Protein AF-A0A510JRB2-F1 (afdb_monomer)

Organism: NCBI:txid157691

Structure (mmCIF, N/CA/C/O backbone):
data_AF-A0A510JRB2-F1
#
_entry.id   AF-A0A510JRB2-F1
#
loop_
_atom_site.group_PDB
_atom_site.id
_atom_site.type_symbol
_atom_site.label_atom_id
_atom_site.label_alt_id
_atom_site.label_comp_id
_atom_site.label_asym_id
_atom_site.label_entity_id
_atom_site.label_seq_id
_atom_site.pdbx_PDB_ins_code
_atom_site.Cartn_x
_atom_site.Cartn_y
_atom_site.Cartn_z
_atom_site.occupancy
_atom_site.B_iso_or_equiv
_atom_site.auth_seq_id
_atom_site.auth_comp_id
_atom_site.auth_asym_id
_atom_site.auth_atom_id
_atom_site.pdbx_PDB_model_num
ATOM 1 N N . MET A 1 1 ? 28.524 3.132 -31.882 1.00 43.91 1 MET A N 1
ATOM 2 C CA . MET A 1 1 ? 27.705 2.213 -31.060 1.00 43.91 1 MET A CA 1
ATOM 3 C C . MET A 1 1 ? 26.914 3.032 -30.051 1.00 43.91 1 MET A C 1
ATOM 5 O O . MET A 1 1 ? 27.486 3.464 -29.065 1.00 43.91 1 MET A O 1
ATOM 9 N N . THR A 1 2 ? 25.629 3.269 -30.306 1.00 54.75 2 THR A N 1
ATOM 10 C CA . THR A 1 2 ? 24.761 4.153 -29.493 1.00 54.75 2 THR A CA 1
ATOM 11 C C . THR A 1 2 ? 23.526 3.435 -28.931 1.00 54.75 2 THR A C 1
ATOM 13 O O . THR A 1 2 ? 22.613 4.063 -28.42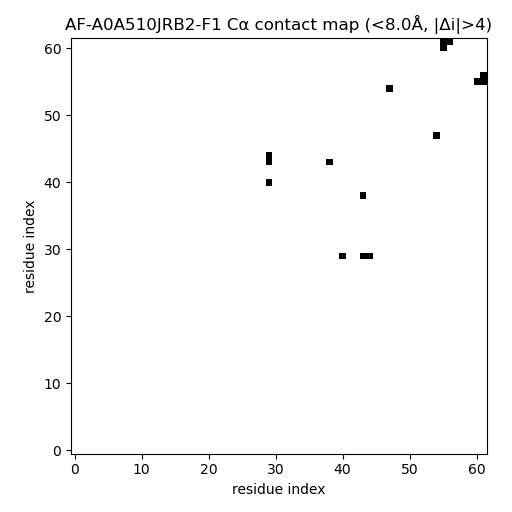2 1.00 54.75 2 THR A O 1
ATO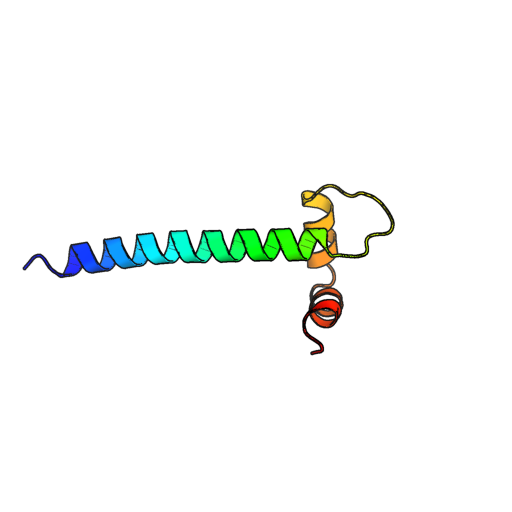M 16 N N . PHE A 1 3 ? 23.494 2.099 -28.957 1.00 55.44 3 PHE A N 1
ATOM 17 C CA . PHE A 1 3 ? 22.327 1.320 -28.511 1.00 55.44 3 PHE A CA 1
ATOM 18 C C . PHE A 1 3 ? 22.232 1.124 -26.983 1.00 55.44 3 PHE A C 1
ATOM 20 O O . PHE A 1 3 ? 21.154 0.870 -26.448 1.00 55.44 3 PHE A O 1
ATOM 27 N N . ARG A 1 4 ? 23.352 1.226 -26.251 1.00 55.72 4 ARG A N 1
ATOM 28 C CA . ARG A 1 4 ? 23.388 0.981 -24.793 1.00 55.72 4 ARG A CA 1
ATOM 29 C C . ARG A 1 4 ? 22.809 2.129 -23.957 1.00 55.72 4 ARG A C 1
ATOM 31 O O . ARG A 1 4 ? 22.255 1.876 -22.885 1.00 55.72 4 ARG A O 1
ATOM 38 N N . GLU A 1 5 ? 22.910 3.370 -24.429 1.00 57.03 5 GLU A N 1
ATOM 39 C CA . GLU A 1 5 ? 22.391 4.541 -23.705 1.00 57.03 5 GLU A CA 1
ATOM 40 C C . GLU A 1 5 ? 20.856 4.603 -23.747 1.00 57.03 5 GLU A C 1
ATOM 42 O O . GLU A 1 5 ? 20.214 4.852 -22.721 1.00 57.03 5 GLU A O 1
ATOM 47 N N . ASP A 1 6 ? 20.247 4.261 -24.887 1.00 57.84 6 ASP A N 1
ATOM 48 C CA . ASP A 1 6 ? 18.787 4.242 -25.041 1.00 57.84 6 ASP A CA 1
ATOM 49 C C . ASP A 1 6 ? 18.103 3.134 -24.226 1.00 57.84 6 ASP A C 1
ATOM 51 O O . ASP A 1 6 ? 17.019 3.345 -23.667 1.00 57.84 6 ASP A O 1
ATOM 55 N N . ALA A 1 7 ? 18.749 1.974 -24.075 1.00 60.84 7 ALA A N 1
ATOM 56 C CA . ALA A 1 7 ? 18.255 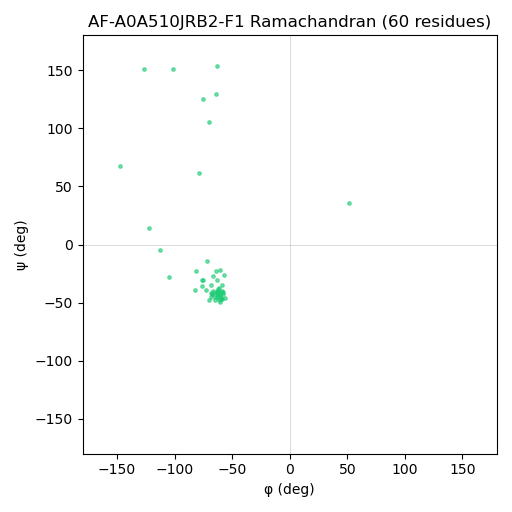0.888 -23.227 1.00 60.84 7 ALA A CA 1
ATOM 57 C C . ALA A 1 7 ? 18.175 1.305 -21.748 1.00 60.84 7 ALA A C 1
ATOM 59 O O . ALA A 1 7 ? 17.142 1.110 -21.103 1.00 60.84 7 ALA A O 1
ATOM 60 N N . SER A 1 8 ? 19.219 1.959 -21.229 1.00 61.94 8 SER A N 1
ATOM 61 C CA . SER A 1 8 ? 19.251 2.464 -19.846 1.00 61.94 8 SER A CA 1
ATOM 62 C C . SER A 1 8 ? 18.179 3.532 -19.607 1.00 61.94 8 SER A C 1
ATOM 64 O O . SER A 1 8 ? 17.491 3.527 -18.583 1.00 61.94 8 SER A O 1
ATOM 66 N N . ARG A 1 9 ? 17.967 4.427 -20.581 1.00 64.62 9 ARG A N 1
ATOM 67 C CA . ARG A 1 9 ? 16.923 5.459 -20.510 1.00 64.62 9 ARG A CA 1
ATOM 68 C C . ARG A 1 9 ? 15.515 4.862 -20.532 1.00 64.62 9 ARG A C 1
ATOM 70 O O . ARG A 1 9 ? 14.639 5.329 -19.801 1.00 64.62 9 ARG A O 1
ATOM 77 N N . THR A 1 10 ? 15.296 3.833 -21.342 1.00 66.38 10 THR A N 1
ATOM 78 C CA . THR A 1 10 ? 14.014 3.119 -21.428 1.00 66.38 10 THR A CA 1
ATOM 79 C C . THR A 1 10 ? 13.726 2.343 -20.145 1.00 66.38 10 THR A C 1
ATOM 81 O O . THR A 1 10 ? 12.618 2.427 -19.615 1.00 66.38 10 THR A O 1
ATOM 84 N N . LEU A 1 11 ? 14.737 1.680 -19.576 1.00 71.62 11 LEU A N 1
ATOM 85 C CA . LEU A 1 11 ? 14.637 0.984 -18.293 1.00 71.62 11 LEU A CA 1
ATOM 86 C C . LEU A 1 11 ? 14.265 1.956 -17.166 1.00 71.62 11 LEU A C 1
ATOM 88 O O . LEU A 1 11 ? 13.302 1.711 -16.446 1.00 71.62 11 LEU A O 1
ATOM 92 N N . ASN A 1 12 ? 14.929 3.110 -17.076 1.00 76.12 12 ASN A N 1
ATOM 93 C CA . ASN A 1 12 ? 14.619 4.132 -16.071 1.00 76.12 12 ASN A CA 1
ATOM 94 C C . ASN A 1 12 ? 13.194 4.698 -16.206 1.00 76.12 12 ASN A C 1
ATOM 96 O O . ASN A 1 12 ? 12.495 4.867 -15.203 1.00 76.12 12 ASN A O 1
ATOM 100 N N . LYS A 1 13 ? 12.722 4.944 -17.437 1.00 78.81 13 LYS A N 1
ATOM 101 C CA . LYS A 1 13 ? 11.332 5.371 -17.695 1.00 78.81 13 LYS A CA 1
ATOM 102 C C . LYS A 1 13 ? 10.322 4.301 -17.273 1.00 78.81 13 LYS A C 1
ATOM 104 O O . LYS A 1 13 ? 9.314 4.624 -16.642 1.00 78.81 13 LYS A O 1
ATOM 109 N N . ASN A 1 14 ? 10.604 3.037 -17.578 1.00 83.31 14 ASN A N 1
ATOM 110 C CA . ASN A 1 14 ? 9.747 1.914 -17.208 1.00 83.31 14 ASN A CA 1
ATOM 111 C C . ASN A 1 14 ? 9.718 1.704 -15.691 1.00 83.31 14 ASN A C 1
ATOM 113 O O . ASN A 1 14 ? 8.640 1.546 -15.127 1.00 83.31 14 ASN A O 1
ATOM 117 N N . VAL A 1 15 ? 10.863 1.797 -15.009 1.00 84.88 15 VAL A N 1
ATOM 118 C CA . VAL A 1 15 ? 10.945 1.734 -13.542 1.00 84.88 15 VAL A CA 1
ATOM 119 C C . VAL A 1 15 ? 10.126 2.853 -12.903 1.00 84.88 15 VAL A C 1
ATOM 121 O O . VAL A 1 15 ? 9.325 2.586 -12.009 1.00 84.88 15 VAL A O 1
ATOM 124 N N . ALA A 1 16 ? 10.247 4.091 -13.391 1.00 87.31 16 ALA A N 1
ATOM 125 C CA . ALA A 1 16 ? 9.460 5.216 -12.887 1.00 87.31 16 ALA A CA 1
ATOM 126 C C . ALA A 1 16 ? 7.947 5.012 -13.095 1.00 87.31 16 ALA A C 1
ATOM 128 O O . ALA A 1 16 ? 7.152 5.275 -12.187 1.00 87.31 16 ALA A O 1
ATOM 129 N N . ARG A 1 17 ? 7.541 4.497 -14.265 1.00 89.44 17 ARG A N 1
ATOM 130 C CA . ARG A 1 17 ? 6.138 4.171 -14.563 1.00 89.44 17 ARG A CA 1
ATOM 131 C C . ARG A 1 17 ? 5.617 3.052 -13.663 1.00 89.44 17 ARG A C 1
ATOM 133 O O . ARG A 1 17 ? 4.554 3.214 -13.066 1.00 89.44 17 ARG A O 1
ATOM 140 N N . ASN A 1 18 ? 6.369 1.966 -13.520 1.00 89.38 18 ASN A N 1
ATOM 141 C CA . ASN A 1 18 ? 6.014 0.827 -12.674 1.00 89.38 18 ASN A CA 1
ATOM 142 C C . ASN A 1 18 ? 5.892 1.256 -11.210 1.00 89.38 18 ASN A C 1
ATOM 144 O O . ASN A 1 18 ? 4.914 0.925 -10.546 1.00 89.38 18 ASN A O 1
ATOM 148 N N . LEU A 1 19 ? 6.820 2.086 -10.730 1.00 91.31 19 LEU A N 1
ATOM 149 C CA . LEU A 1 19 ? 6.762 2.655 -9.389 1.00 91.31 19 LEU A CA 1
ATOM 150 C C . LEU A 1 19 ? 5.518 3.533 -9.189 1.00 91.31 19 LEU A C 1
ATOM 152 O O . LEU A 1 19 ? 4.909 3.503 -8.122 1.00 91.31 19 LEU A O 1
ATOM 156 N N . ASN A 1 20 ? 5.108 4.303 -10.200 1.00 92.12 20 ASN A N 1
ATOM 157 C CA . ASN A 1 20 ? 3.880 5.095 -10.134 1.00 92.12 20 ASN A CA 1
ATOM 158 C C . ASN A 1 20 ? 2.622 4.212 -10.082 1.00 92.12 20 ASN A C 1
ATOM 160 O O . ASN A 1 20 ? 1.714 4.484 -9.300 1.00 92.12 20 ASN A O 1
ATOM 164 N N . ILE A 1 21 ? 2.581 3.138 -10.877 1.00 92.69 21 ILE A N 1
ATOM 165 C CA . ILE A 1 21 ? 1.490 2.153 -10.847 1.00 92.69 21 ILE A CA 1
ATOM 166 C C . ILE A 1 21 ? 1.405 1.514 -9.455 1.00 92.69 21 ILE A C 1
ATOM 168 O O . ILE A 1 21 ? 0.341 1.545 -8.840 1.00 92.69 21 ILE A O 1
ATOM 172 N N . LEU A 1 22 ? 2.531 1.044 -8.906 1.00 87.75 22 LEU A N 1
ATOM 173 C CA . LEU A 1 22 ? 2.595 0.475 -7.556 1.00 87.75 22 LEU A CA 1
ATOM 174 C C . LEU A 1 22 ? 2.137 1.468 -6.481 1.00 87.75 22 LEU A C 1
ATOM 176 O O . LEU A 1 22 ? 1.399 1.094 -5.573 1.00 87.75 22 LEU A O 1
ATOM 180 N N . ARG A 1 23 ? 2.510 2.750 -6.590 1.00 89.12 23 ARG A N 1
ATOM 181 C CA . ARG A 1 23 ? 2.042 3.795 -5.662 1.00 89.12 23 ARG A CA 1
ATOM 182 C C . ARG A 1 23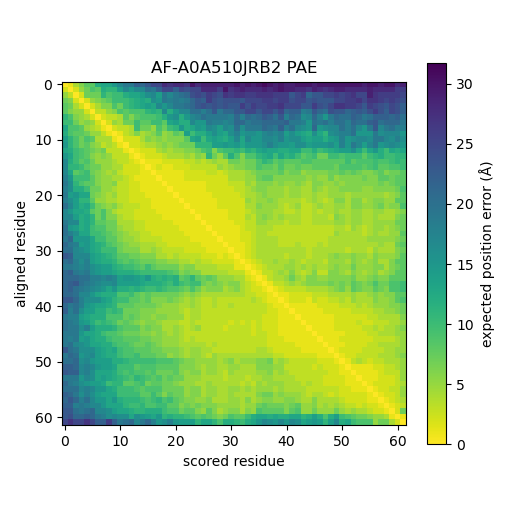 ? 0.529 3.996 -5.721 1.00 89.12 23 ARG A C 1
ATOM 184 O O . ARG A 1 23 ? -0.085 4.153 -4.669 1.00 89.12 23 ARG A O 1
ATOM 191 N N . LYS A 1 24 ? -0.073 3.986 -6.914 1.00 90.06 24 LYS A N 1
ATOM 192 C CA . LYS A 1 24 ? -1.532 4.104 -7.074 1.00 90.06 24 LYS A CA 1
ATOM 193 C C . LYS A 1 24 ? -2.258 2.906 -6.466 1.00 90.06 24 LYS A C 1
ATOM 195 O O . LYS A 1 24 ? -3.200 3.105 -5.704 1.00 90.06 24 LYS A O 1
ATOM 200 N N . LEU A 1 25 ? -1.768 1.694 -6.732 1.00 86.75 25 LEU A N 1
ATOM 201 C CA . LEU A 1 25 ? -2.300 0.467 -6.134 1.00 86.75 25 LEU A CA 1
ATOM 202 C C . LEU A 1 25 ? -2.202 0.508 -4.603 1.00 86.75 25 LEU A C 1
ATOM 204 O O . LEU A 1 25 ? -3.188 0.265 -3.915 1.00 86.75 25 LEU A O 1
ATOM 208 N N . ALA A 1 26 ? -1.052 0.917 -4.061 1.00 85.12 26 ALA A N 1
ATOM 209 C CA . ALA A 1 26 ? -0.859 1.036 -2.618 1.00 85.12 26 ALA A CA 1
ATOM 210 C C . ALA A 1 26 ? -1.818 2.049 -1.966 1.00 85.12 26 ALA A C 1
ATOM 212 O O . ALA A 1 26 ? -2.276 1.815 -0.851 1.00 85.12 26 ALA A O 1
ATOM 213 N N . ILE A 1 27 ? -2.128 3.167 -2.634 1.00 87.00 27 ILE A N 1
ATOM 214 C CA . ILE A 1 27 ? -3.097 4.153 -2.128 1.00 87.00 27 ILE A CA 1
ATOM 215 C C . ILE A 1 27 ? -4.515 3.578 -2.133 1.00 87.00 27 ILE A C 1
ATOM 217 O O . ILE A 1 27 ? -5.201 3.723 -1.127 1.00 87.00 27 ILE A O 1
ATOM 221 N N . SER A 1 28 ? -4.922 2.905 -3.212 1.00 86.94 28 SER A N 1
ATOM 222 C CA . SER A 1 28 ? -6.242 2.269 -3.304 1.00 86.94 28 SER A CA 1
ATOM 223 C C . SER A 1 28 ? -6.441 1.231 -2.193 1.00 86.94 28 SER A C 1
ATOM 225 O O . SER A 1 28 ? -7.413 1.317 -1.450 1.00 86.94 28 SER A O 1
ATOM 227 N N . ILE A 1 29 ? -5.454 0.356 -1.960 1.00 83.88 29 ILE A N 1
ATOM 228 C CA . ILE A 1 29 ? -5.472 -0.600 -0.837 1.00 83.88 29 ILE A CA 1
ATOM 229 C C . ILE A 1 29 ? -5.599 0.131 0.513 1.00 83.88 29 ILE A C 1
ATOM 231 O O . ILE A 1 29 ? -6.336 -0.295 1.397 1.00 83.88 29 ILE A O 1
ATOM 235 N N . LEU A 1 30 ? -4.904 1.261 0.692 1.00 84.50 30 LEU A N 1
ATOM 236 C CA . LEU A 1 30 ? -4.940 2.046 1.934 1.00 84.50 30 LEU A CA 1
ATOM 237 C C . LEU A 1 30 ? -6.311 2.696 2.214 1.00 84.50 30 LEU A C 1
ATOM 239 O O . LEU A 1 30 ? -6.626 3.032 3.367 1.00 84.50 30 LEU A O 1
ATOM 243 N N . GLU A 1 31 ? -7.077 2.960 1.160 1.00 84.12 31 GLU A N 1
ATOM 244 C CA . GLU A 1 31 ? -8.401 3.579 1.213 1.00 84.12 31 GLU A CA 1
ATOM 245 C C . GLU A 1 31 ? -9.489 2.550 1.526 1.00 84.12 31 GLU A C 1
ATOM 247 O O . GLU A 1 31 ? -10.312 2.834 2.394 1.00 84.12 31 GLU A O 1
ATOM 252 N N . GLU A 1 32 ? -9.394 1.346 0.959 1.00 83.81 32 GLU A N 1
ATOM 253 C CA . GLU A 1 32 ? -10.320 0.220 1.1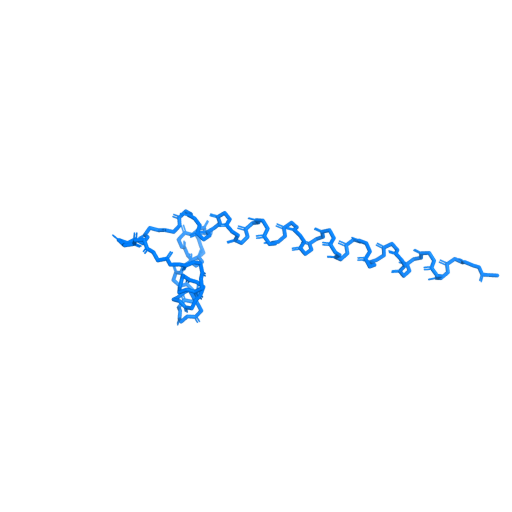88 1.00 83.81 32 GLU A CA 1
ATOM 254 C C . GLU A 1 32 ? -10.197 -0.429 2.578 1.00 83.81 32 GLU A C 1
ATOM 256 O O . GLU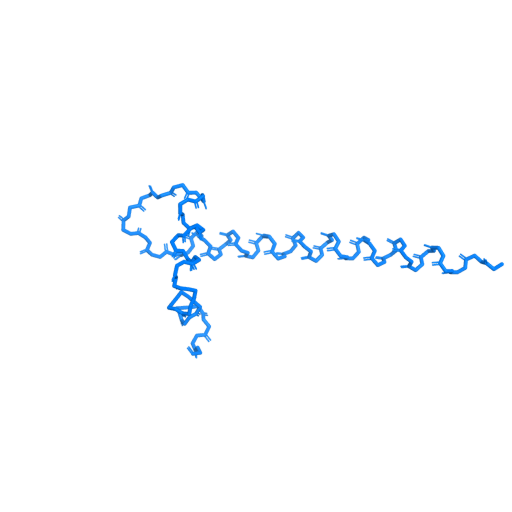 A 1 32 ? -11.055 -1.198 3.008 1.00 83.81 32 GLU A O 1
ATOM 261 N N . LEU A 1 33 ? -9.127 -0.139 3.322 1.00 82.88 33 LEU A N 1
ATOM 262 C CA . LEU A 1 33 ? -8.928 -0.735 4.640 1.00 82.88 33 LEU A CA 1
ATOM 263 C C . LEU A 1 33 ? -10.021 -0.318 5.645 1.00 82.88 33 LEU A C 1
ATOM 265 O O . LEU A 1 33 ? -10.207 0.885 5.874 1.00 82.88 33 LEU A O 1
ATOM 269 N N . PRO A 1 34 ? -10.651 -1.282 6.349 1.00 83.62 34 PRO A N 1
ATOM 270 C CA . PRO A 1 34 ? -11.782 -1.041 7.246 1.00 83.62 34 PRO A CA 1
ATOM 271 C C . PRO A 1 34 ? -11.333 -0.477 8.606 1.00 83.62 34 PRO A C 1
ATOM 273 O O . PRO A 1 34 ? -11.517 -1.077 9.667 1.00 83.62 34 PRO A O 1
ATOM 276 N N . PHE A 1 35 ? -10.711 0.702 8.605 1.00 81.94 35 PHE A N 1
ATOM 277 C CA . PHE A 1 35 ? -10.343 1.392 9.837 1.00 81.94 35 PHE A CA 1
ATOM 278 C C . PHE A 1 35 ? -11.574 2.026 10.491 1.00 81.94 35 PHE A C 1
ATOM 280 O O . PHE A 1 35 ? -12.236 2.881 9.910 1.00 81.94 35 PHE A O 1
ATOM 287 N N . ARG A 1 36 ? -11.821 1.690 11.762 1.00 79.56 36 ARG A N 1
ATOM 288 C CA . ARG A 1 36 ? -12.947 2.222 12.555 1.00 79.56 36 ARG A CA 1
ATOM 289 C C . ARG A 1 36 ? -12.922 3.750 12.740 1.00 79.56 36 ARG A C 1
ATOM 291 O O . ARG A 1 36 ? -13.949 4.352 13.032 1.00 79.56 36 ARG A O 1
ATOM 298 N N . LYS A 1 37 ? -11.75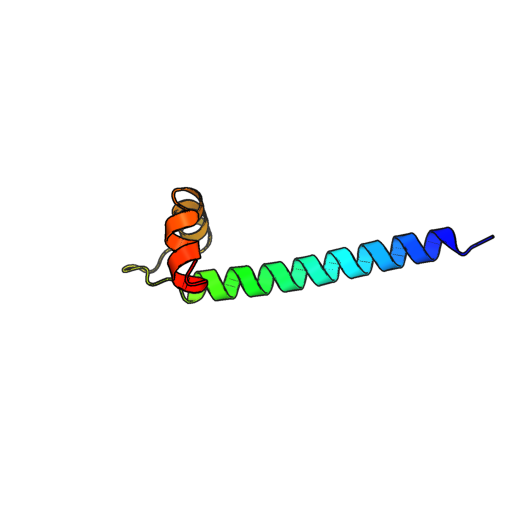3 4.386 12.606 1.00 83.94 37 LYS A N 1
ATOM 299 C CA . LYS A 1 37 ? -11.559 5.844 12.685 1.00 83.94 37 LYS A CA 1
ATOM 300 C C . LYS A 1 37 ? -10.819 6.346 11.446 1.00 83.94 37 LYS A C 1
ATOM 302 O O . LYS A 1 37 ? -9.984 5.640 10.880 1.00 83.94 37 LYS A O 1
ATOM 307 N N . LYS A 1 38 ? -11.073 7.602 11.061 1.00 84.06 38 LYS A N 1
ATOM 308 C CA . LYS A 1 38 ? -10.315 8.279 10.000 1.00 84.06 38 LYS A CA 1
ATOM 309 C 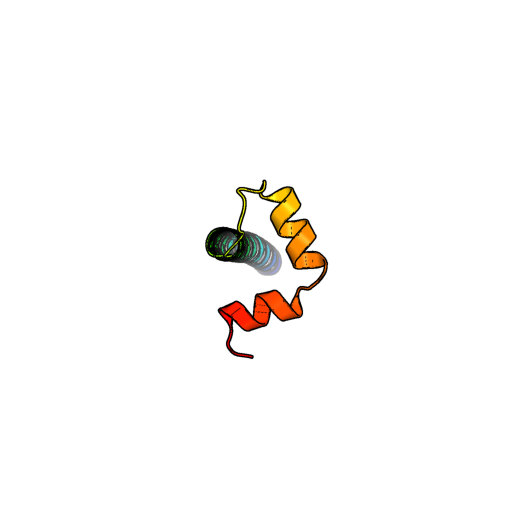C . LYS A 1 38 ? -8.896 8.579 10.494 1.00 84.06 38 LYS A C 1
ATOM 311 O O . LYS A 1 38 ? -8.687 9.492 11.284 1.00 84.06 38 LYS A O 1
ATOM 316 N N . PHE A 1 39 ? -7.926 7.805 10.016 1.00 86.88 39 PHE A N 1
ATOM 317 C CA . PHE A 1 39 ? -6.502 8.038 10.256 1.00 86.88 39 PHE A CA 1
ATOM 318 C C . PHE A 1 39 ? -5.829 8.681 9.045 1.00 86.88 39 PHE A C 1
ATOM 320 O O . PHE A 1 39 ? -6.206 8.429 7.897 1.00 86.88 39 PHE A O 1
ATOM 327 N N . SER A 1 40 ? -4.779 9.466 9.297 1.00 89.62 40 SER A N 1
ATOM 328 C CA . SER A 1 40 ? -3.929 9.993 8.229 1.00 89.62 40 SER A CA 1
ATOM 329 C C . SER A 1 40 ? -3.231 8.855 7.472 1.00 89.62 40 SER A C 1
ATOM 331 O O . SER A 1 40 ? -2.943 7.791 8.029 1.00 89.62 40 SER A O 1
ATOM 333 N N . ARG A 1 41 ? -2.876 9.089 6.202 1.00 86.25 41 ARG A N 1
ATOM 334 C CA . ARG A 1 41 ? -2.157 8.100 5.372 1.00 86.25 41 ARG A CA 1
ATOM 335 C C . ARG A 1 41 ? -0.824 7.651 5.991 1.00 86.25 41 ARG A C 1
ATOM 337 O O . ARG A 1 41 ? -0.343 6.560 5.701 1.00 86.25 41 ARG A O 1
ATOM 344 N N . ARG A 1 42 ? -0.195 8.488 6.826 1.00 88.88 42 ARG A N 1
ATOM 345 C CA . ARG A 1 42 ? 1.041 8.141 7.549 1.00 88.88 42 ARG A CA 1
ATOM 346 C C . ARG A 1 42 ? 0.771 7.105 8.639 1.00 88.88 42 ARG A C 1
ATOM 348 O O . ARG A 1 42 ? 1.469 6.101 8.688 1.00 88.88 42 ARG A O 1
ATOM 355 N N . ILE A 1 43 ? -0.264 7.320 9.449 1.00 89.38 43 ILE A N 1
ATOM 356 C CA . ILE A 1 43 ? -0.636 6.402 10.532 1.00 89.38 43 ILE A CA 1
ATOM 357 C C . ILE A 1 43 ? -1.147 5.078 9.963 1.00 89.38 43 ILE A C 1
ATOM 359 O O . ILE A 1 43 ? -0.721 4.028 10.425 1.00 89.38 43 ILE A O 1
ATOM 363 N N . LYS A 1 44 ? -1.977 5.104 8.909 1.00 88.31 44 LYS A N 1
ATOM 364 C CA . LYS A 1 44 ? -2.434 3.872 8.243 1.00 88.31 44 LYS A CA 1
ATOM 365 C C . LYS A 1 44 ? -1.259 3.009 7.767 1.00 88.31 44 LYS A C 1
ATOM 367 O O . LYS A 1 44 ? -1.233 1.817 8.043 1.00 88.31 44 LYS A O 1
ATOM 372 N N . ARG A 1 45 ? -0.256 3.619 7.115 1.00 89.06 45 ARG A N 1
ATOM 373 C CA . ARG A 1 45 ? 0.972 2.919 6.693 1.00 89.06 45 ARG A CA 1
ATOM 374 C C . ARG A 1 45 ? 1.735 2.326 7.873 1.00 89.06 45 ARG A C 1
ATOM 376 O O . ARG A 1 45 ? 2.173 1.187 7.782 1.00 89.06 45 ARG A O 1
ATOM 383 N N . TYR A 1 46 ? 1.856 3.076 8.968 1.00 90.19 46 TYR A N 1
ATOM 384 C CA . TYR A 1 46 ? 2.495 2.583 10.185 1.00 90.19 46 TYR A CA 1
ATOM 385 C C . TYR A 1 46 ? 1.751 1.367 10.760 1.00 90.19 46 TYR A C 1
ATOM 387 O O . TYR A 1 46 ? 2.367 0.335 10.993 1.00 90.19 46 TYR A O 1
ATOM 395 N N . ILE A 1 47 ? 0.423 1.431 10.888 1.00 87.69 47 ILE A N 1
ATOM 396 C CA . ILE A 1 47 ? -0.385 0.312 11.397 1.00 87.69 47 ILE A CA 1
ATOM 397 C C . ILE A 1 47 ? -0.242 -0.933 10.512 1.00 87.69 47 ILE A C 1
ATOM 399 O O . ILE A 1 47 ? -0.070 -2.030 11.031 1.00 87.69 47 ILE A O 1
ATOM 403 N N . ILE A 1 48 ? -0.269 -0.773 9.186 1.00 87.50 48 ILE A N 1
ATOM 404 C CA . ILE A 1 48 ? -0.072 -1.900 8.262 1.00 87.50 48 ILE A CA 1
ATOM 405 C C . ILE A 1 48 ? 1.326 -2.485 8.423 1.00 87.50 48 ILE A C 1
ATOM 407 O O . ILE A 1 48 ? 1.466 -3.700 8.438 1.00 87.50 48 ILE A O 1
ATOM 411 N N . SER A 1 49 ? 2.352 -1.643 8.590 1.00 87.00 49 SER A N 1
ATOM 412 C CA . SER A 1 49 ? 3.727 -2.116 8.777 1.00 87.00 49 SER A CA 1
ATOM 413 C C . SER A 1 49 ? 3.933 -2.924 10.062 1.00 87.00 49 SER A C 1
ATOM 415 O O . SER A 1 49 ? 4.854 -3.731 10.108 1.00 87.00 49 SER A O 1
ATOM 417 N N . LEU A 1 50 ? 3.071 -2.752 11.072 1.00 89.62 50 LEU A N 1
ATOM 418 C CA . LEU A 1 50 ? 3.124 -3.535 12.309 1.00 89.62 50 LEU A CA 1
ATOM 419 C C . LEU A 1 50 ? 2.598 -4.966 12.128 1.00 89.62 50 LEU A C 1
ATOM 421 O O . LEU A 1 50 ? 3.071 -5.868 12.810 1.00 89.62 50 LEU A O 1
ATOM 425 N N . ASP A 1 51 ? 1.639 -5.184 11.223 1.00 86.06 51 ASP A N 1
ATOM 426 C CA . ASP A 1 51 ? 1.060 -6.509 10.967 1.00 86.06 51 ASP A CA 1
ATOM 427 C C . ASP A 1 51 ? 0.648 -6.671 9.498 1.00 86.06 51 ASP A C 1
ATOM 429 O O . ASP A 1 51 ? -0.525 -6.750 9.126 1.00 86.06 51 ASP A O 1
ATOM 433 N N . VAL A 1 52 ? 1.660 -6.694 8.634 1.00 86.12 52 VAL A N 1
ATOM 434 C CA . VAL A 1 52 ? 1.501 -6.730 7.175 1.00 86.12 52 VAL A CA 1
ATOM 435 C C . VAL A 1 52 ? 0.707 -7.963 6.729 1.00 86.12 52 VAL A C 1
ATOM 437 O O . VAL A 1 52 ? -0.158 -7.859 5.862 1.00 86.12 52 VAL A O 1
ATOM 440 N N . ARG A 1 53 ? 0.949 -9.122 7.356 1.00 85.62 53 ARG A N 1
ATOM 441 C CA . ARG A 1 53 ? 0.309 -10.398 6.995 1.00 85.62 53 ARG A CA 1
ATOM 442 C C . ARG A 1 53 ? -1.200 -10.363 7.194 1.00 85.62 53 ARG A C 1
ATOM 444 O O . ARG A 1 53 ? -1.933 -10.764 6.293 1.00 85.62 53 ARG A O 1
ATOM 451 N N . ARG A 1 54 ? -1.665 -9.836 8.330 1.00 85.19 54 ARG A N 1
ATOM 452 C CA . ARG A 1 54 ? -3.099 -9.705 8.608 1.00 85.19 54 ARG A CA 1
ATOM 453 C C . ARG A 1 54 ? -3.816 -8.874 7.549 1.00 85.19 54 ARG A C 1
ATOM 455 O O . ARG A 1 54 ? -4.911 -9.235 7.130 1.00 85.19 54 ARG A O 1
ATOM 462 N N . TYR A 1 55 ? -3.206 -7.772 7.118 1.00 81.50 55 TYR A N 1
ATOM 463 C CA . TYR A 1 55 ? -3.814 -6.901 6.115 1.00 81.50 55 TYR A CA 1
ATOM 464 C C . TYR A 1 55 ? -3.716 -7.470 4.698 1.00 81.50 55 TYR A C 1
ATOM 466 O O . TYR A 1 55 ? -4.673 -7.329 3.950 1.00 81.50 55 TYR A O 1
ATOM 474 N N . LEU A 1 56 ? -2.628 -8.157 4.332 1.00 80.50 56 LEU A N 1
ATOM 475 C CA . LEU A 1 56 ? -2.535 -8.854 3.041 1.00 80.50 56 LEU A CA 1
ATOM 476 C C . LEU A 1 56 ? -3.596 -9.947 2.898 1.00 80.50 56 LEU A C 1
ATOM 478 O O . LEU A 1 56 ? -4.216 -10.041 1.841 1.00 80.50 56 LEU A O 1
ATOM 482 N N . LYS A 1 57 ? -3.860 -10.709 3.964 1.00 85.75 57 LYS A N 1
ATOM 483 C CA . LYS A 1 57 ? -4.900 -11.745 3.964 1.00 85.75 57 LYS A CA 1
ATOM 484 C C . LYS A 1 57 ? -6.293 -11.192 3.649 1.00 85.75 57 LYS A C 1
ATOM 486 O O . LYS A 1 57 ? -7.066 -11.847 2.964 1.00 85.75 57 LYS A O 1
ATOM 491 N N . LEU A 1 58 ? -6.589 -9.966 4.089 1.00 82.31 58 LEU A N 1
ATOM 492 C CA . LEU A 1 58 ? -7.870 -9.302 3.828 1.00 82.31 58 LEU A CA 1
ATOM 493 C C . LEU A 1 58 ? -8.123 -9.044 2.331 1.00 82.31 58 LEU A C 1
ATOM 495 O O . LEU A 1 58 ? -9.272 -8.998 1.911 1.00 82.31 58 LEU A O 1
ATOM 499 N N . PHE A 1 59 ? -7.061 -8.839 1.546 1.00 77.06 59 PHE A N 1
ATOM 500 C CA . PHE A 1 59 ? -7.167 -8.468 0.130 1.00 77.06 59 PHE A CA 1
ATOM 501 C C . PHE A 1 59 ? -6.859 -9.608 -0.834 1.00 77.06 59 PHE A C 1
ATOM 503 O O . PHE A 1 59 ? -7.341 -9.575 -1.962 1.00 77.06 59 PHE A O 1
ATOM 510 N N . PHE A 1 60 ? -6.030 -10.569 -0.428 1.00 77.56 60 PHE A N 1
ATOM 511 C CA . PHE A 1 60 ? -5.502 -11.575 -1.349 1.00 77.56 60 PHE A CA 1
ATOM 512 C C . PHE A 1 60 ? -6.007 -12.998 -1.104 1.00 77.56 60 PHE A C 1
ATOM 514 O O . PHE A 1 60 ? -5.704 -13.856 -1.921 1.00 77.56 60 PHE A O 1
ATOM 521 N N . ASP A 1 61 ? -6.796 -13.255 -0.057 1.00 69.81 61 ASP A N 1
ATOM 522 C CA . ASP A 1 61 ? -7.306 -14.601 0.271 1.00 69.81 61 ASP A CA 1
ATOM 523 C C . ASP A 1 61 ? -6.183 -15.671 0.326 1.00 69.81 61 ASP A C 1
ATOM 525 O O . ASP A 1 61 ? -6.342 -16.819 -0.086 1.00 69.81 61 ASP A O 1
ATOM 529 N N . ILE A 1 62 ? -5.005 -15.244 0.814 1.00 61.22 62 ILE A N 1
ATOM 530 C CA . ILE A 1 62 ? -3.792 -16.053 1.055 1.00 61.22 62 ILE A CA 1
ATOM 531 C C . ILE A 1 62 ? -3.671 -16.364 2.552 1.00 61.22 62 ILE A C 1
ATOM 533 O O . ILE A 1 62 ? -3.965 -15.473 3.388 1.00 61.22 62 ILE A O 1
#

Sequence (62 aa):
MTFREDASRTLNKNVARNLNILRKLAISILEELPFRKKFSRRIKRYIISLDVRRYLKLFFDI

Solvent-accessible surface area (backbone atoms only — not comparable to full-atom values): 3796 Å² total; per-residue (Å²): 140,73,68,70,62,56,51,55,53,50,50,53,52,49,52,54,50,51,52,50,51,52,52,52,53,54,50,53,56,64,65,72,51,90,62,95,60,96,67,54,77,67,53,52,52,52,57,41,70,76,45,50,64,68,56,48,32,75,75,64,82,102

Foldseek 3Di:
DPPVVVVVVVVVVVVVVVVVVVVVVVVVLLVPDPDPDDDDPVVSVVVCVVPVPVSCCVPPVD

Mean predicted aligned error: 8.38 Å

Secondary structure (DSSP, 8-state):
--HHHHHHHHHHHHHHHHHHHHHHHHHHHHHHS--SS---HHHHHHHHHHSHHHHHHHHH--

pLDDT: mean 80.32, std 11.42, range [43.91, 92.6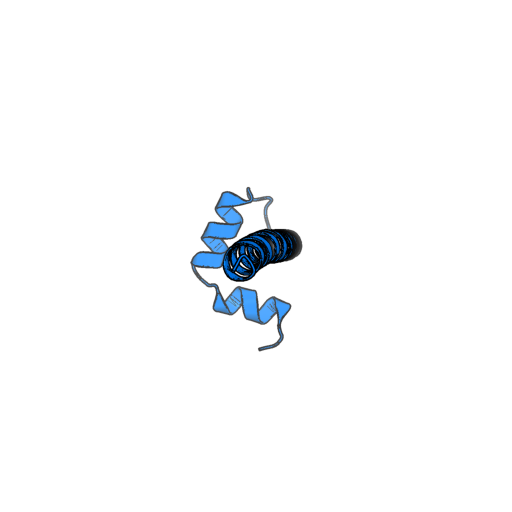9]

Radius of gyration: 17.3 Å; Cα contacts (8 Å, |Δi|>4): 8; chains: 1; bounding box: 41×26×44 Å